Protein AF-A0A3A8IXC8-F1 (afdb_monomer)

Solvent-accessible surface area (backbone atoms only — not comparable to full-atom values): 9256 Å² total; per-residue (Å²): 108,62,58,70,68,77,82,76,87,88,72,93,83,78,76,57,72,68,64,46,55,46,31,39,78,72,65,79,31,97,71,84,90,76,64,64,59,61,32,53,78,69,75,42,57,88,76,59,88,77,82,77,50,62,91,78,42,53,44,50,55,51,70,75,67,85,85,87,88,76,66,86,85,42,60,70,58,51,59,59,53,57,76,74,59,52,70,57,61,50,54,21,36,48,54,25,47,49,54,38,57,76,65,72,50,57,100,84,47,60,51,24,18,48,42,42,73,40,83,42,68,50,98,88,70,49,79,44,84,39,79,49,73,49,71,38,44,42,45,95,77,25,86,46,74,84

Mean predicted aligned error: 3.78 Å

Nearest PDB structures (foldseek):
  1ypn-assembly1_A  TM=9.551E-01  e=2.198E-07  Escherichia coli
  1pda-assembly1_A  TM=9.550E-01  e=5.382E-07  Escherichia coli
  2ypn-assembly1_A  TM=9.532E-01  e=5.382E-07  Escherichia coli
  5h6o-assembly1_A  TM=9.488E-01  e=2.199E-06  Vibrio cholerae
  6evj-assembly1_B  TM=4.519E-01  e=7.925E+00  Influenza A virus (A/little yellow-shouldered bat/Guatemala/060/2010(H17N10))

Foldseek 3Di:
DLLVVPPDDDDDDDDDPVVRLVCCVVVVDVDDDDQCLVCVVVVNNVSDPDDDDCVRPFAQQLRNDDDDDDDPPPVVVVVVVVVVDDPFSVVFSVVSVVVCVVVVHDPPFQKGKTKGFDWDADPVGDIDTDIDMDMWGADPSSPDID

Sequence (146 aa):
LRALGLGLEIRPLRGNLDTRLNKVSSGDLDAIVVARAGLARLGRLDDVTETLEPVQMLPAPAQGALAVECRAGDSRLVAVLAELDDADTRAAVTAERALLADLEAGCSAPVGAIAEVVESIDEDGRVFEELSLRGCVAALDGSDVI

Structure (mmCIF, N/CA/C/O backbone):
data_AF-A0A3A8IXC8-F1
#
_entry.id   AF-A0A3A8IXC8-F1
#
loop_
_atom_site.group_PDB
_atom_site.id
_atom_site.type_symbol
_atom_site.label_atom_id
_atom_site.label_alt_id
_atom_site.label_comp_id
_atom_site.label_asym_id
_atom_site.label_entity_id
_atom_site.label_seq_id
_a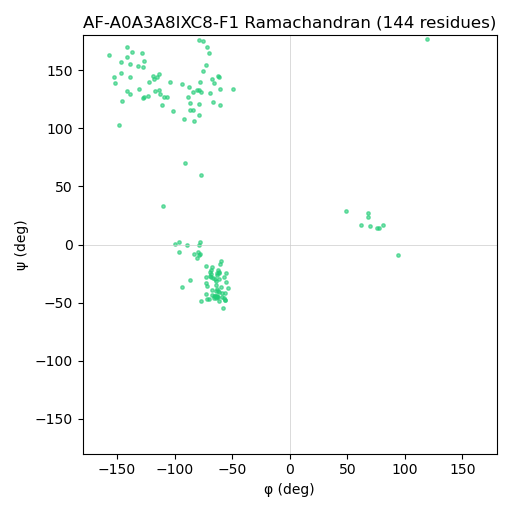tom_site.pdbx_PDB_ins_code
_atom_site.Cartn_x
_atom_site.Cartn_y
_atom_site.Cartn_z
_atom_site.occupancy
_atom_site.B_iso_or_equiv
_atom_site.auth_seq_id
_atom_site.auth_comp_id
_atom_site.auth_asym_id
_atom_site.auth_atom_id
_atom_site.pdbx_PDB_model_num
ATOM 1 N N . LEU A 1 1 ? -0.932 -1.896 13.815 1.00 91.62 1 LEU A N 1
ATOM 2 C CA . LEU A 1 1 ? -1.579 -1.205 14.965 1.00 91.62 1 LEU A CA 1
ATOM 3 C C . LEU A 1 1 ? -1.484 -1.996 16.264 1.00 91.62 1 LEU A C 1
ATOM 5 O O . LEU A 1 1 ? -0.857 -1.493 17.179 1.00 91.62 1 LEU A O 1
ATOM 9 N N . ARG A 1 2 ? -2.064 -3.205 16.376 1.00 94.25 2 ARG A N 1
ATOM 10 C CA . ARG A 1 2 ? -1.979 -4.000 17.623 1.00 94.25 2 ARG A CA 1
ATOM 11 C C . ARG A 1 2 ? -0.532 -4.252 18.070 1.00 94.25 2 ARG A C 1
ATOM 13 O O . ARG A 1 2 ? -0.219 -4.026 19.231 1.00 94.25 2 ARG A O 1
ATOM 20 N N . ALA A 1 3 ? 0.350 -4.565 17.118 1.00 93.75 3 ALA A N 1
ATOM 21 C CA . ALA A 1 3 ? 1.787 -4.743 17.347 1.00 93.75 3 ALA A CA 1
ATOM 22 C C . ALA A 1 3 ? 2.515 -3.499 17.901 1.00 93.75 3 ALA A C 1
ATOM 24 O O . ALA A 1 3 ? 3.600 -3.625 18.450 1.00 93.75 3 ALA A O 1
ATOM 25 N N . LEU A 1 4 ? 1.924 -2.298 17.809 1.00 92.12 4 LEU A N 1
ATOM 26 C CA . LEU A 1 4 ? 2.508 -1.082 18.392 1.00 92.12 4 LEU A CA 1
ATOM 27 C C . LEU A 1 4 ? 2.302 -0.998 19.916 1.00 92.12 4 LEU A C 1
ATOM 29 O O . LEU A 1 4 ? 2.828 -0.090 20.548 1.00 92.12 4 LEU A O 1
ATOM 33 N N . GLY A 1 5 ? 1.505 -1.894 20.515 1.00 92.50 5 GLY A N 1
ATOM 34 C CA . GLY A 1 5 ? 1.333 -1.964 21.971 1.00 92.50 5 GLY A CA 1
ATOM 35 C C . GLY A 1 5 ? 0.568 -0.791 22.597 1.00 92.50 5 GLY A C 1
ATOM 36 O O . GLY A 1 5 ? 0.592 -0.626 23.811 1.00 92.50 5 GLY A O 1
ATOM 37 N N . LEU A 1 6 ? -0.144 0.009 21.797 1.00 93.06 6 LEU A N 1
ATOM 38 C CA . LEU A 1 6 ? -0.813 1.243 22.241 1.00 93.06 6 LEU A CA 1
ATOM 39 C C . LEU A 1 6 ? -2.140 1.026 22.999 1.00 93.06 6 LEU A C 1
ATOM 41 O O . LEU A 1 6 ? -2.813 1.992 23.340 1.00 93.06 6 LEU A O 1
ATOM 45 N N . GLY A 1 7 ? -2.557 -0.224 23.230 1.00 93.44 7 GLY A N 1
ATOM 46 C CA . GLY A 1 7 ? -3.790 -0.530 23.972 1.00 93.44 7 GLY A CA 1
ATOM 47 C C . GLY A 1 7 ? -5.099 -0.135 23.267 1.00 93.44 7 GLY A C 1
ATOM 48 O O . GLY A 1 7 ? -6.106 0.073 23.934 1.00 93.44 7 GLY A O 1
ATOM 49 N N . LEU A 1 8 ? -5.097 -0.024 21.934 1.00 94.56 8 LEU A N 1
ATOM 50 C CA . LEU A 1 8 ? -6.257 0.408 21.140 1.00 94.56 8 LEU A CA 1
ATOM 51 C C . LEU A 1 8 ? -7.307 -0.705 20.963 1.00 94.56 8 LEU A C 1
ATOM 53 O O . LEU A 1 8 ? -6.961 -1.846 20.640 1.00 94.56 8 LEU A O 1
ATOM 57 N N . GLU A 1 9 ? -8.597 -0.358 21.042 1.00 95.56 9 GLU A N 1
ATOM 58 C CA . GLU A 1 9 ? -9.683 -1.244 20.603 1.00 95.56 9 GLU A CA 1
ATOM 59 C C . GLU A 1 9 ? -9.890 -1.127 19.084 1.00 95.56 9 GLU A C 1
ATOM 61 O O . GLU A 1 9 ? -10.445 -0.156 18.574 1.00 95.56 9 GLU A O 1
ATOM 66 N N . ILE A 1 10 ? -9.468 -2.147 18.332 1.00 95.06 10 ILE A N 1
ATOM 67 C CA . ILE A 1 10 ? -9.629 -2.155 16.872 1.00 95.06 10 ILE A CA 1
ATOM 68 C C . ILE A 1 10 ? -11.020 -2.665 16.484 1.00 95.06 10 ILE A C 1
ATOM 70 O O . ILE A 1 10 ? -11.337 -3.841 16.683 1.00 95.06 10 ILE A O 1
ATOM 74 N N . ARG A 1 11 ? -11.820 -1.794 15.861 1.00 95.38 11 ARG A N 1
ATOM 75 C CA . ARG A 1 11 ? -13.154 -2.106 15.326 1.00 95.38 11 ARG A CA 1
ATOM 76 C C . ARG A 1 11 ? -13.121 -2.254 13.799 1.00 95.38 11 ARG A C 1
ATOM 78 O O . ARG A 1 11 ? -12.464 -1.457 13.130 1.00 95.38 11 ARG A O 1
ATOM 85 N N . PRO A 1 12 ? -13.843 -3.227 13.210 1.00 93.19 12 PRO A N 1
ATOM 86 C CA . PRO A 1 12 ? -13.983 -3.302 11.760 1.00 93.19 12 PRO A CA 1
ATOM 87 C C . PRO A 1 12 ? -14.771 -2.097 11.232 1.00 93.19 12 PRO A C 1
ATOM 89 O O . PRO A 1 12 ? -15.792 -1.715 11.802 1.00 93.19 12 PRO A O 1
ATOM 92 N N . LEU A 1 13 ? -14.330 -1.542 10.102 1.00 95.12 13 LEU A N 1
ATOM 93 C CA . LEU A 1 13 ? -14.948 -0.379 9.467 1.00 95.12 13 LEU A CA 1
ATOM 94 C C . LEU A 1 13 ? -15.177 -0.634 7.973 1.00 95.12 13 LEU A C 1
ATOM 96 O O . LEU A 1 13 ? -14.298 -1.123 7.264 1.00 95.12 13 LEU A O 1
ATOM 100 N N . ARG A 1 14 ? -16.373 -0.298 7.483 1.00 94.44 14 ARG A N 1
ATOM 101 C CA . ARG A 1 14 ? -16.774 -0.399 6.070 1.00 94.44 14 ARG A CA 1
ATOM 102 C C . ARG A 1 14 ? -17.552 0.850 5.659 1.00 94.44 14 ARG A C 1
ATOM 104 O O . ARG A 1 14 ? -17.988 1.615 6.511 1.00 94.44 14 ARG A O 1
ATOM 111 N N . GLY A 1 15 ? -17.726 1.033 4.353 1.00 94.88 15 GLY A N 1
ATOM 112 C CA . GLY A 1 15 ? -18.370 2.210 3.761 1.00 94.88 15 GLY A CA 1
ATOM 113 C C . GLY A 1 15 ? -17.425 2.972 2.835 1.00 94.88 15 GLY A C 1
ATOM 114 O O . GLY A 1 15 ? -16.259 2.598 2.692 1.00 94.88 15 GLY A O 1
ATOM 115 N N . ASN A 1 16 ? -17.923 4.020 2.187 1.00 95.44 16 ASN A N 1
ATOM 116 C CA . ASN A 1 16 ? -17.089 4.972 1.445 1.00 95.44 16 ASN A CA 1
ATOM 117 C C . ASN A 1 16 ? -16.347 5.916 2.412 1.00 95.44 16 ASN A C 1
ATOM 119 O O . ASN A 1 16 ? -16.560 5.859 3.620 1.00 95.44 16 ASN A O 1
ATOM 123 N N . LEU A 1 17 ? -15.471 6.780 1.898 1.00 95.06 17 LEU A N 1
ATOM 124 C CA . LEU A 1 17 ? -14.674 7.661 2.752 1.00 95.06 17 LEU A CA 1
ATOM 125 C C . LEU A 1 17 ? -15.541 8.576 3.637 1.00 95.06 17 LEU A C 1
ATOM 127 O O . LEU A 1 17 ? -15.284 8.668 4.833 1.00 95.06 17 LEU A O 1
ATOM 131 N N . ASP A 1 18 ? -16.586 9.192 3.084 1.00 94.81 18 ASP A N 1
ATOM 132 C CA . ASP A 1 18 ? -17.423 10.142 3.829 1.00 94.81 18 ASP A CA 1
ATOM 133 C C . ASP A 1 18 ? -18.149 9.476 4.998 1.00 94.81 18 ASP A C 1
ATOM 135 O O . ASP A 1 18 ? -18.130 9.976 6.120 1.00 94.81 18 ASP A O 1
ATOM 139 N N . THR A 1 19 ? -18.733 8.296 4.771 1.00 96.00 19 THR A N 1
ATOM 140 C CA . THR A 1 19 ? -19.391 7.533 5.844 1.00 96.00 19 THR A CA 1
ATOM 141 C C . THR A 1 19 ? -18.409 7.087 6.922 1.00 96.00 19 THR A C 1
ATOM 143 O O . THR A 1 19 ? -18.794 7.022 8.086 1.00 96.00 19 THR A O 1
ATOM 146 N N . ARG A 1 20 ? -17.146 6.817 6.564 1.00 97.06 20 ARG A N 1
ATOM 147 C CA . ARG A 1 20 ? -16.089 6.480 7.526 1.00 97.06 20 ARG A CA 1
ATOM 148 C C . ARG A 1 20 ? -15.662 7.689 8.350 1.00 97.06 20 ARG A C 1
ATOM 150 O O . ARG A 1 20 ? -15.585 7.571 9.565 1.00 97.06 20 ARG A O 1
ATOM 157 N N . LEU A 1 21 ? -15.428 8.840 7.721 1.00 95.81 21 LEU A N 1
ATOM 158 C CA . LEU A 1 21 ? -15.065 10.075 8.427 1.00 95.81 21 LEU A CA 1
ATOM 159 C C . LEU A 1 21 ? -16.196 10.549 9.344 1.00 95.81 21 LEU A C 1
ATOM 161 O O . LEU A 1 21 ? -15.940 10.985 10.464 1.00 95.81 21 LEU A O 1
ATOM 165 N N . ASN A 1 22 ? -17.449 10.342 8.932 1.00 96.25 22 ASN A N 1
ATOM 166 C CA . ASN A 1 22 ? -18.604 10.627 9.776 1.00 96.25 22 ASN A CA 1
ATOM 167 C C . ASN A 1 22 ? -18.644 9.796 11.064 1.00 96.25 22 ASN A C 1
ATOM 169 O O . ASN A 1 22 ? -19.231 10.253 12.035 1.00 96.25 22 ASN A O 1
ATOM 173 N N . LYS A 1 23 ? -18.016 8.611 11.112 1.00 97.62 23 LYS A N 1
ATOM 174 C CA . LYS A 1 23 ? -17.905 7.838 12.363 1.00 97.62 23 LYS A CA 1
ATOM 175 C C . LYS A 1 23 ? -17.029 8.527 13.402 1.00 97.62 23 LYS A C 1
ATOM 177 O O . LYS A 1 23 ? -17.274 8.350 14.588 1.00 97.62 23 LYS A O 1
ATOM 182 N N . VAL A 1 24 ? -16.050 9.318 12.965 1.00 96.62 24 VAL A N 1
ATOM 183 C CA . VAL A 1 24 ? -15.235 10.133 13.872 1.00 96.62 24 VAL A CA 1
ATOM 184 C C . VAL A 1 24 ? -16.022 11.360 14.314 1.00 96.62 24 VAL A C 1
ATOM 186 O O . VAL A 1 24 ? -16.149 11.621 15.505 1.00 96.62 24 VAL A O 1
ATOM 189 N N . SER A 1 25 ? -16.630 12.086 13.371 1.00 95.00 25 SER A N 1
ATOM 190 C CA . SER A 1 25 ? -17.366 13.312 13.705 1.00 95.00 25 SER A CA 1
ATOM 191 C C . SER A 1 25 ? -18.652 13.070 14.508 1.00 95.00 25 SER A C 1
ATOM 193 O O . SER A 1 25 ? -19.062 13.956 15.256 1.00 95.00 25 SER A O 1
ATOM 195 N N . SER A 1 26 ? -19.277 11.889 14.404 1.00 96.50 26 SER A N 1
ATOM 196 C CA . SER A 1 26 ? -20.432 11.504 15.229 1.00 96.50 26 SER A CA 1
ATOM 197 C C . SER A 1 26 ? -20.059 11.003 16.626 1.00 96.50 26 SER A C 1
ATOM 199 O O . SER A 1 26 ? -20.951 10.851 17.459 1.00 96.50 26 SER A O 1
ATOM 201 N N . GLY A 1 27 ? -18.774 10.734 16.885 1.00 96.44 27 GLY A N 1
ATOM 202 C CA . GLY A 1 27 ? -18.303 10.118 18.127 1.00 96.44 27 GLY A CA 1
ATOM 203 C C . GLY A 1 27 ? -18.519 8.601 18.208 1.00 96.44 27 GLY A C 1
ATOM 204 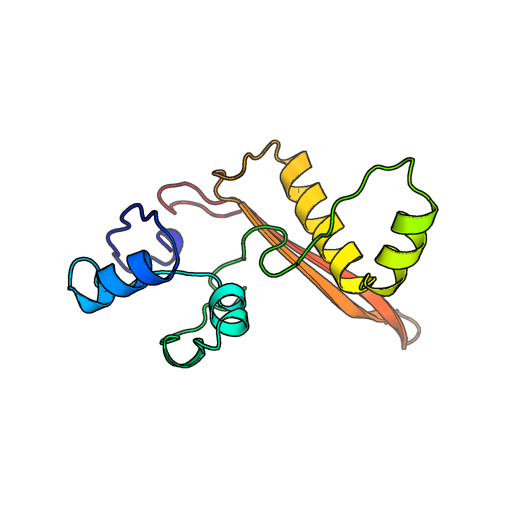O O . GLY A 1 27 ? -18.410 8.034 19.290 1.00 96.44 27 GLY A O 1
ATOM 205 N N . ASP A 1 28 ? -18.823 7.930 17.090 1.00 97.19 28 ASP A N 1
ATOM 206 C CA . ASP A 1 28 ? -18.943 6.463 17.044 1.00 97.19 28 ASP A CA 1
ATOM 207 C C . ASP A 1 28 ? -17.569 5.770 17.144 1.00 97.19 28 ASP A C 1
ATOM 209 O O . ASP A 1 28 ? -17.486 4.613 17.560 1.00 97.19 28 ASP A O 1
ATOM 213 N N . LEU A 1 29 ? -16.507 6.445 16.694 1.00 98.00 29 LEU A N 1
ATOM 214 C CA . LEU A 1 29 ? -15.110 6.015 16.752 1.00 98.00 29 LEU A CA 1
ATOM 215 C C . LEU A 1 29 ? -14.224 7.203 17.133 1.00 98.00 29 LEU A C 1
ATOM 217 O O . LEU A 1 29 ? -14.447 8.309 16.649 1.00 98.00 29 LEU A O 1
ATOM 221 N N . ASP A 1 30 ? -13.169 6.963 17.910 1.00 97.38 30 ASP A N 1
ATOM 222 C CA . ASP A 1 30 ? -12.208 8.014 18.276 1.00 97.38 30 ASP A CA 1
ATOM 223 C C . ASP A 1 30 ? -11.303 8.419 17.101 1.00 97.38 30 ASP A C 1
ATOM 225 O O . ASP A 1 30 ? -10.895 9.571 16.979 1.00 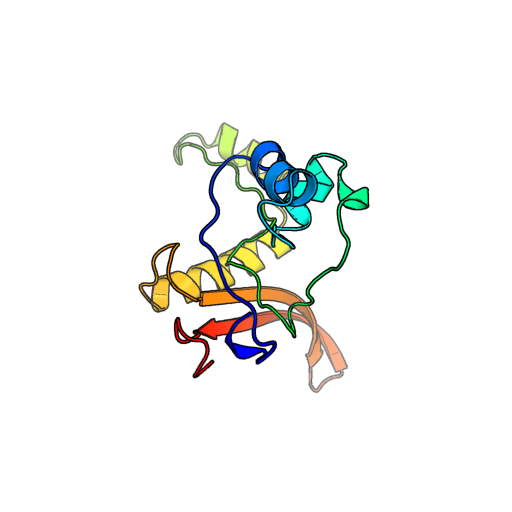97.38 30 ASP A O 1
ATOM 229 N N . ALA A 1 31 ? -10.982 7.463 16.224 1.00 97.00 31 ALA A N 1
ATOM 230 C CA . ALA A 1 31 ? -10.157 7.672 15.041 1.00 97.00 31 ALA A CA 1
ATOM 231 C C . ALA A 1 31 ? -10.429 6.601 13.976 1.00 97.00 31 ALA A C 1
ATOM 233 O O . ALA A 1 31 ? -10.963 5.523 14.257 1.00 97.00 31 ALA A O 1
ATOM 234 N N . ILE A 1 32 ? -10.001 6.877 12.744 1.00 97.31 32 ILE A N 1
ATOM 235 C CA . ILE A 1 32 ? -9.969 5.899 11.653 1.00 97.31 32 ILE A CA 1
ATOM 236 C C . ILE A 1 32 ? -8.608 5.930 10.962 1.00 97.31 32 ILE A C 1
ATOM 238 O O . ILE A 1 32 ? -7.946 6.962 10.928 1.00 97.31 32 ILE A O 1
ATOM 242 N N . VAL A 1 33 ? -8.220 4.809 10.353 1.00 96.38 33 VAL A N 1
ATOM 243 C CA . VAL A 1 33 ? -7.044 4.738 9.477 1.00 96.38 33 VAL A CA 1
ATOM 244 C C . VAL A 1 33 ? -7.510 4.567 8.040 1.00 96.38 33 VAL A C 1
ATOM 246 O O . VAL A 1 33 ? -8.300 3.672 7.725 1.00 96.38 33 VAL A O 1
ATOM 249 N N . VAL A 1 34 ? -7.031 5.444 7.164 1.00 96.81 34 VAL A N 1
ATOM 250 C CA . VAL A 1 34 ? -7.337 5.443 5.732 1.00 96.81 34 VAL A CA 1
ATOM 251 C C . VAL A 1 34 ? -6.077 5.743 4.932 1.00 96.81 34 VAL A C 1
ATOM 253 O O . VAL A 1 34 ? -5.147 6.377 5.424 1.00 96.81 34 VAL A O 1
ATOM 256 N N . ALA A 1 35 ? -6.045 5.304 3.676 1.00 96.62 35 ALA A N 1
ATOM 257 C CA . ALA A 1 35 ? -4.933 5.614 2.791 1.00 96.62 35 ALA A CA 1
ATOM 258 C C . ALA A 1 35 ? -4.893 7.122 2.489 1.00 96.62 35 ALA A C 1
ATOM 260 O O . ALA A 1 35 ? -5.837 7.674 1.913 1.00 96.62 35 ALA A O 1
ATOM 261 N N . ARG A 1 36 ? -3.762 7.770 2.794 1.00 97.25 36 ARG A N 1
ATOM 262 C CA . ARG A 1 36 ? -3.517 9.193 2.501 1.00 97.25 36 ARG A CA 1
ATOM 263 C C . ARG A 1 36 ? -3.750 9.534 1.027 1.00 97.25 36 ARG A C 1
ATOM 265 O O . ARG A 1 36 ? -4.314 10.576 0.710 1.00 97.25 36 ARG A O 1
ATOM 272 N N . ALA A 1 37 ? -3.390 8.624 0.121 1.00 96.62 37 ALA A N 1
ATOM 273 C CA . ALA A 1 37 ? -3.579 8.801 -1.316 1.00 96.62 37 ALA A CA 1
ATOM 274 C C . ALA A 1 37 ? -5.064 8.911 -1.730 1.00 96.62 37 ALA A C 1
ATOM 276 O O . ALA A 1 37 ? -5.370 9.513 -2.757 1.00 96.62 37 ALA A O 1
ATOM 277 N N . GLY A 1 38 ? -5.996 8.339 -0.957 1.00 95.56 38 GLY A N 1
ATOM 278 C CA . GLY A 1 38 ? -7.435 8.510 -1.181 1.00 95.56 38 GLY A CA 1
ATOM 279 C C . GLY A 1 38 ? -7.913 9.913 -0.801 1.00 95.56 38 GLY A C 1
ATOM 280 O O . GLY A 1 38 ? -8.642 10.539 -1.564 1.00 95.56 38 GLY A O 1
ATOM 281 N N . LEU A 1 39 ? -7.436 10.432 0.334 1.00 97.12 39 LEU A N 1
ATOM 282 C CA . LEU A 1 39 ? -7.720 11.798 0.787 1.00 97.12 39 LEU A CA 1
ATOM 283 C C . LEU A 1 39 ? -7.128 12.847 -0.162 1.00 97.12 39 LEU A C 1
ATOM 285 O O . LEU A 1 39 ? -7.822 13.785 -0.545 1.00 97.12 39 LEU A O 1
ATOM 289 N N . ALA A 1 40 ? -5.881 12.650 -0.600 1.00 97.50 40 ALA A N 1
ATOM 290 C CA . ALA A 1 40 ? -5.199 13.547 -1.533 1.00 97.50 40 ALA A CA 1
ATOM 291 C C . ALA A 1 40 ? -5.989 13.738 -2.837 1.00 97.50 40 ALA A C 1
ATOM 293 O O . ALA A 1 40 ? -6.229 14.866 -3.259 1.00 97.50 40 ALA A O 1
ATOM 294 N N . ARG A 1 41 ? -6.464 12.640 -3.438 1.00 96.88 41 ARG A N 1
ATOM 295 C CA . ARG A 1 41 ? -7.262 12.667 -4.677 1.00 96.88 41 ARG A CA 1
ATOM 296 C C . ARG A 1 41 ? -8.597 13.393 -4.536 1.00 96.88 41 ARG A C 1
ATOM 298 O O . ARG A 1 41 ? -9.133 13.862 -5.533 1.00 96.88 41 ARG A O 1
ATOM 305 N N . LEU A 1 42 ? -9.133 13.464 -3.321 1.00 96.00 42 LEU A N 1
ATOM 306 C CA . LEU A 1 42 ? -10.398 14.129 -3.018 1.00 96.00 42 LEU A CA 1
ATOM 307 C C . LEU A 1 42 ? -10.206 15.563 -2.506 1.00 96.00 42 LEU A C 1
ATOM 309 O O . LEU A 1 42 ? -11.191 16.213 -2.172 1.00 96.00 42 LEU A O 1
ATOM 313 N N . GLY A 1 43 ? -8.965 16.058 -2.426 1.00 96.94 43 GLY A N 1
ATOM 314 C CA . GLY A 1 43 ? -8.675 17.385 -1.876 1.00 96.94 43 GLY A CA 1
ATOM 315 C C . GLY A 1 43 ? -8.947 17.488 -0.373 1.00 96.94 43 GLY A C 1
ATOM 316 O O . GLY A 1 43 ? -9.254 18.562 0.123 1.00 96.94 43 GLY A O 1
ATOM 317 N N . ARG A 1 44 ? -8.859 16.367 0.350 1.00 96.38 44 ARG A N 1
ATOM 318 C CA . ARG A 1 44 ? -9.227 16.235 1.768 1.00 96.38 44 ARG A CA 1
ATOM 319 C C . ARG A 1 44 ? -8.016 16.031 2.682 1.00 96.38 44 ARG A C 1
ATOM 321 O O . ARG A 1 44 ? -8.075 15.288 3.655 1.00 96.38 44 ARG A O 1
ATOM 328 N N . LEU A 1 45 ? -6.876 16.632 2.342 1.00 97.12 45 LEU A N 1
ATOM 329 C CA . LEU A 1 45 ? -5.667 16.505 3.166 1.00 97.12 45 LEU A CA 1
ATOM 330 C C . LEU A 1 45 ? -5.797 17.209 4.523 1.00 97.12 45 LEU A C 1
ATOM 332 O O . LEU A 1 45 ? -5.126 16.796 5.459 1.00 97.12 45 LEU A O 1
ATOM 336 N N . ASP A 1 46 ? -6.698 18.184 4.648 1.00 96.38 46 ASP A N 1
ATOM 337 C CA . ASP A 1 46 ? -6.969 18.882 5.912 1.00 96.38 46 ASP A CA 1
ATOM 338 C C . ASP A 1 46 ? -7.625 17.979 6.972 1.00 96.38 46 ASP A C 1
ATOM 340 O O . ASP A 1 46 ? -7.561 18.277 8.161 1.00 96.38 46 ASP A O 1
ATOM 344 N N . ASP A 1 47 ? -8.222 16.851 6.567 1.00 95.69 47 ASP A N 1
ATOM 345 C CA . ASP A 1 47 ? -8.748 15.844 7.498 1.00 95.69 47 ASP A CA 1
ATOM 346 C C . ASP A 1 47 ? -7.642 14.938 8.082 1.00 95.69 47 ASP A C 1
ATOM 348 O O . ASP A 1 47 ? -7.910 14.127 8.970 1.00 95.69 47 ASP A O 1
ATOM 352 N N . VAL A 1 48 ? -6.403 15.015 7.572 1.00 97.19 48 VAL A N 1
ATOM 353 C CA . VAL A 1 48 ? -5.285 14.184 8.042 1.00 97.19 48 VAL A CA 1
ATOM 354 C C . VAL A 1 48 ? -4.737 14.755 9.346 1.00 97.19 48 VAL A C 1
ATOM 356 O O . VAL A 1 48 ? -4.088 15.797 9.356 1.00 97.19 48 VAL A O 1
ATOM 359 N N . THR A 1 49 ? -4.933 14.030 10.445 1.00 96.88 49 THR A N 1
ATOM 360 C CA . THR A 1 49 ? -4.371 14.395 11.755 1.00 96.88 49 THR A CA 1
ATOM 361 C C . THR A 1 49 ? -2.954 13.864 11.962 1.00 96.88 49 THR A C 1
ATOM 363 O O . THR A 1 49 ? -2.162 14.479 12.667 1.00 96.88 49 THR A O 1
ATOM 366 N N . GLU A 1 50 ? -2.627 12.723 11.353 1.00 95.62 50 GLU A N 1
ATOM 367 C CA . GLU A 1 50 ? -1.327 12.059 11.448 1.00 95.62 50 GLU A CA 1
ATOM 368 C C . GLU A 1 50 ? -1.076 11.230 10.180 1.00 95.62 50 GLU A C 1
ATOM 370 O O . GLU A 1 50 ? -2.003 10.644 9.614 1.00 95.62 50 GLU A O 1
ATOM 375 N N . THR A 1 51 ? 0.178 11.178 9.725 1.00 96.31 51 THR A N 1
ATOM 376 C CA . THR A 1 51 ? 0.617 10.248 8.676 1.00 96.31 51 THR A CA 1
ATOM 377 C C . THR A 1 51 ? 1.452 9.150 9.320 1.00 96.31 51 THR A C 1
ATOM 379 O O . THR A 1 51 ? 2.395 9.445 10.044 1.00 96.31 51 THR A O 1
ATOM 382 N N . LEU A 1 52 ? 1.091 7.892 9.057 1.00 95.75 52 LEU A N 1
ATOM 383 C CA . LEU A 1 52 ? 1.850 6.731 9.514 1.00 95.75 52 LEU A CA 1
ATOM 384 C C . LEU A 1 52 ? 2.936 6.420 8.490 1.00 95.75 52 LEU A C 1
ATOM 386 O O . LEU A 1 52 ? 2.626 6.066 7.350 1.00 95.75 52 LEU A O 1
ATOM 390 N N . GLU A 1 53 ? 4.190 6.551 8.902 1.00 94.75 53 GLU A N 1
ATOM 391 C CA . GLU A 1 53 ? 5.332 6.268 8.037 1.00 94.75 53 GLU A CA 1
ATOM 392 C C . GLU A 1 53 ? 5.495 4.753 7.811 1.00 94.75 53 GLU A C 1
ATOM 394 O O . GLU A 1 53 ? 5.122 3.960 8.686 1.00 94.75 53 GLU A O 1
ATOM 399 N N . PRO A 1 54 ? 6.116 4.310 6.698 1.00 93.56 54 PRO A N 1
ATOM 400 C CA . PRO A 1 54 ? 6.329 2.886 6.411 1.00 93.56 54 PRO A CA 1
ATOM 401 C C . PRO A 1 54 ? 7.064 2.112 7.515 1.00 93.56 54 PRO A C 1
ATOM 403 O O . PRO A 1 54 ? 6.883 0.906 7.648 1.00 93.56 54 PRO A O 1
ATOM 406 N N . VAL A 1 55 ? 7.865 2.799 8.337 1.00 91.88 55 VAL A N 1
ATOM 407 C CA . VAL A 1 55 ? 8.532 2.209 9.512 1.00 91.88 55 VAL A CA 1
ATOM 408 C C . VAL A 1 55 ? 7.552 1.840 10.637 1.00 91.88 55 VAL A C 1
ATOM 410 O O . VAL A 1 55 ? 7.820 0.930 11.414 1.00 91.88 55 VAL A O 1
ATOM 413 N N . GLN A 1 56 ? 6.409 2.525 10.731 1.00 92.88 56 GLN A N 1
ATOM 414 C CA . GLN A 1 56 ? 5.347 2.245 11.704 1.00 92.88 56 GLN A CA 1
ATOM 415 C C . GLN A 1 56 ? 4.272 1.319 11.121 1.00 92.88 56 GLN A C 1
ATOM 417 O O . GLN A 1 56 ? 3.687 0.504 11.839 1.00 92.88 56 GLN A O 1
ATOM 422 N N . MET A 1 57 ? 3.966 1.487 9.834 1.00 94.75 57 MET A N 1
ATOM 423 C CA . MET A 1 57 ? 2.937 0.737 9.128 1.00 94.75 57 MET A CA 1
ATOM 424 C C . MET A 1 57 ? 3.330 0.572 7.665 1.00 94.75 57 MET A C 1
ATOM 426 O O . MET A 1 57 ? 3.141 1.487 6.862 1.00 94.75 57 MET A O 1
ATOM 430 N N . LEU A 1 58 ? 3.805 -0.620 7.301 1.00 96.06 58 LEU A N 1
ATOM 431 C CA . LEU A 1 58 ? 3.939 -0.955 5.890 1.00 96.06 58 LEU A CA 1
ATOM 432 C C . LEU A 1 58 ? 2.559 -0.897 5.210 1.00 96.06 58 LEU A C 1
ATOM 434 O O . LEU A 1 58 ? 1.575 -1.396 5.771 1.00 96.06 58 LEU A O 1
ATOM 438 N N . PRO A 1 59 ? 2.457 -0.256 4.034 1.00 96.50 59 PRO A N 1
ATOM 439 C CA . PRO A 1 59 ? 1.193 -0.119 3.335 1.00 96.50 59 PRO A CA 1
ATOM 440 C C . PRO A 1 59 ? 0.724 -1.464 2.775 1.00 96.50 59 PRO A C 1
ATOM 442 O O . PRO A 1 59 ? 1.488 -2.423 2.661 1.00 96.50 59 PRO A O 1
ATOM 445 N N . ALA A 1 60 ? -0.551 -1.527 2.389 1.00 95.44 60 ALA A N 1
ATOM 446 C CA . ALA A 1 60 ? -1.017 -2.635 1.566 1.00 95.44 60 ALA A CA 1
ATOM 447 C C . ALA A 1 60 ? -0.261 -2.637 0.219 1.00 95.44 60 ALA A C 1
ATOM 449 O O . ALA A 1 60 ? -0.029 -1.552 -0.325 1.00 95.44 60 ALA A O 1
ATOM 450 N N . PRO A 1 61 ? 0.057 -3.814 -0.353 1.00 95.56 61 PRO A N 1
ATOM 451 C CA . PRO A 1 61 ? 0.649 -3.901 -1.685 1.00 95.56 61 PRO A CA 1
ATOM 452 C C . PRO A 1 61 ? -0.128 -3.066 -2.714 1.00 95.56 61 PRO A C 1
ATOM 454 O O . PRO A 1 61 ? -1.360 -3.121 -2.780 1.00 95.56 61 PRO A O 1
ATOM 457 N N . ALA A 1 62 ? 0.599 -2.301 -3.521 1.00 96.12 62 ALA A N 1
ATOM 458 C CA . ALA A 1 62 ? 0.134 -1.358 -4.531 1.00 96.12 62 ALA A CA 1
ATOM 459 C C . ALA A 1 62 ? -0.701 -0.175 -4.001 1.00 96.12 62 ALA A C 1
ATOM 461 O O . ALA A 1 62 ? -1.410 0.486 -4.772 1.00 96.12 62 ALA A O 1
ATOM 462 N N . GLN A 1 63 ? -0.666 0.120 -2.695 1.00 97.19 63 GLN A N 1
ATOM 463 C CA . GLN A 1 63 ? -1.455 1.213 -2.130 1.00 97.19 63 GLN A CA 1
ATOM 464 C C . GLN A 1 63 ? -1.062 2.556 -2.748 1.00 97.19 63 GLN A C 1
ATOM 466 O O . GLN A 1 63 ? 0.040 3.060 -2.572 1.00 97.19 63 GLN A O 1
ATOM 471 N N . GLY A 1 64 ? -2.036 3.204 -3.383 1.00 96.31 64 GLY A N 1
ATOM 472 C CA . GLY A 1 64 ? -1.846 4.522 -3.977 1.00 96.31 64 GLY A CA 1
ATOM 473 C C . GLY A 1 64 ? -1.466 4.487 -5.453 1.00 96.31 64 GLY A C 1
ATOM 474 O O . GLY A 1 64 ? -1.572 5.538 -6.077 1.00 96.31 64 GLY A O 1
ATOM 475 N N . ALA A 1 65 ? -1.156 3.330 -6.036 1.00 97.38 65 ALA A N 1
ATOM 476 C CA . ALA A 1 65 ? -1.047 3.184 -7.483 1.00 97.38 65 ALA A CA 1
ATOM 477 C C . ALA A 1 65 ? -2.439 3.159 -8.144 1.00 97.38 65 ALA A C 1
ATOM 479 O O . ALA A 1 65 ? -3.426 2.715 -7.549 1.00 97.38 65 ALA A O 1
ATOM 480 N N . LEU A 1 66 ? -2.528 3.647 -9.383 1.00 97.00 66 LEU A N 1
ATOM 481 C CA . LEU A 1 66 ? -3.696 3.467 -10.246 1.00 97.00 66 LEU A CA 1
ATOM 482 C C . LEU A 1 66 ? -3.292 2.585 -11.420 1.00 97.00 66 LEU A C 1
ATOM 484 O O . LEU A 1 66 ? -2.269 2.826 -12.049 1.00 97.00 66 LEU A O 1
ATOM 488 N N . ALA A 1 67 ? -4.119 1.590 -11.719 1.00 95.50 67 ALA A N 1
ATOM 489 C CA . ALA A 1 67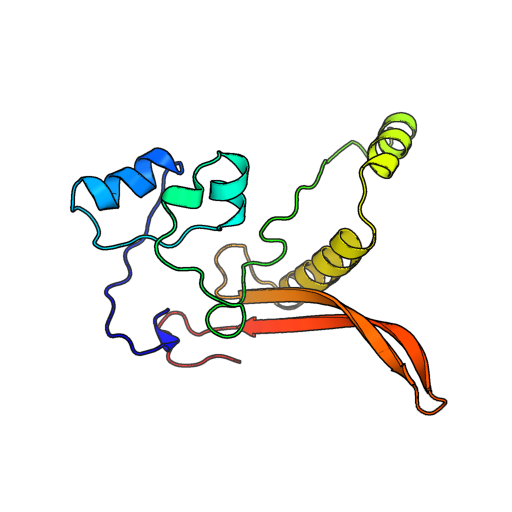 ? -3.952 0.732 -12.880 1.00 95.50 67 ALA A CA 1
ATOM 490 C C . ALA A 1 67 ? -5.156 0.895 -13.808 1.00 95.50 67 ALA A C 1
ATOM 492 O O . ALA A 1 67 ? -6.294 1.023 -13.347 1.00 95.50 67 ALA A O 1
ATOM 493 N N . VAL A 1 68 ? -4.903 0.865 -15.114 1.00 95.88 68 VAL A N 1
ATOM 494 C CA . VAL A 1 68 ? -5.948 0.827 -16.137 1.00 95.88 68 VAL A CA 1
ATOM 495 C C . VAL A 1 68 ? -5.911 -0.541 -16.797 1.00 95.88 68 VAL A C 1
ATOM 497 O O . VAL A 1 68 ? -4.902 -0.934 -17.376 1.00 95.88 68 VAL A O 1
ATOM 500 N N . GLU A 1 69 ? -7.016 -1.274 -16.710 1.00 96.06 69 GLU A N 1
ATOM 501 C CA . GLU A 1 69 ? -7.152 -2.578 -17.352 1.00 96.06 69 GLU A CA 1
ATOM 502 C C . GLU A 1 69 ? -7.798 -2.429 -18.733 1.00 96.06 69 GLU A C 1
ATOM 504 O O . GLU A 1 69 ? -8.764 -1.686 -18.924 1.00 96.06 69 GLU A O 1
ATOM 509 N N . CYS A 1 70 ? -7.276 -3.167 -19.709 1.00 96.25 70 CYS A N 1
ATOM 510 C CA . CYS A 1 70 ? -7.877 -3.286 -21.027 1.00 96.25 70 CYS A CA 1
ATOM 511 C C . CYS A 1 70 ? -7.745 -4.716 -21.563 1.00 96.25 70 CYS A C 1
ATOM 513 O O . CYS A 1 70 ? -7.044 -5.557 -21.001 1.00 96.25 70 CYS A O 1
ATOM 515 N N . ARG A 1 71 ? -8.433 -5.015 -22.670 1.00 97.62 71 ARG A N 1
ATOM 516 C CA . ARG A 1 71 ? -8.304 -6.320 -23.331 1.00 97.62 71 ARG A CA 1
ATOM 517 C C . ARG A 1 71 ? -6.918 -6.447 -23.962 1.00 97.62 71 ARG A C 1
ATOM 519 O O . ARG A 1 71 ? -6.554 -5.616 -24.786 1.00 97.62 71 ARG A O 1
ATOM 526 N N . ALA A 1 72 ? -6.229 -7.557 -23.700 1.00 93.56 72 ALA A N 1
ATOM 527 C CA . ALA A 1 72 ? -4.891 -7.824 -24.240 1.00 93.56 72 ALA A CA 1
ATOM 528 C C . ALA A 1 72 ? -4.803 -7.787 -25.783 1.00 93.56 72 ALA A C 1
ATOM 530 O O . ALA A 1 72 ? -3.758 -7.4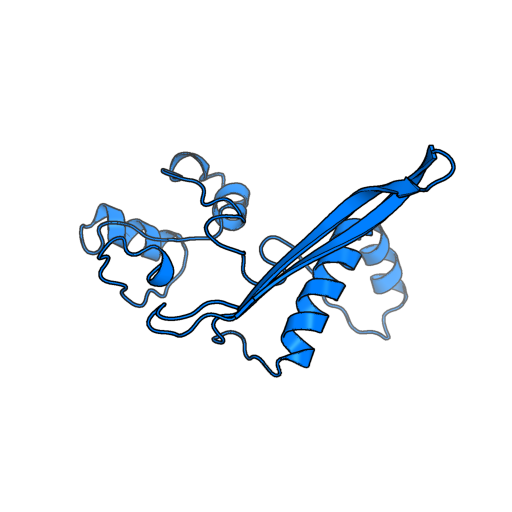61 -26.334 1.00 93.56 72 ALA A O 1
ATOM 531 N N . GLY A 1 73 ? -5.896 -8.100 -26.493 1.00 96.81 73 GLY A N 1
ATOM 532 C CA . GLY A 1 73 ? -5.944 -8.056 -27.961 1.00 96.81 73 GLY A CA 1
ATOM 533 C C . GLY A 1 73 ? -6.142 -6.661 -28.571 1.00 96.81 73 GLY A C 1
ATOM 534 O O . GLY A 1 73 ? -6.105 -6.529 -29.791 1.00 96.81 73 GLY A O 1
ATOM 535 N N . ASP A 1 74 ? -6.377 -5.624 -27.763 1.00 97.81 74 ASP A N 1
ATOM 536 C CA . ASP A 1 74 ? -6.597 -4.254 -28.238 1.00 97.81 74 ASP A CA 1
ATOM 537 C C . ASP A 1 74 ? -5.265 -3.488 -28.303 1.00 97.81 74 ASP A C 1
ATOM 539 O O . ASP A 1 74 ? -4.995 -2.597 -27.501 1.00 97.81 74 ASP A O 1
ATOM 543 N N . SER A 1 75 ? -4.399 -3.864 -29.251 1.00 96.81 75 SER A N 1
ATOM 544 C CA . SER A 1 75 ? -3.035 -3.316 -29.378 1.00 96.81 75 SER A CA 1
ATOM 545 C C . SER A 1 75 ? -2.996 -1.792 -29.497 1.00 96.81 75 SER A C 1
ATOM 547 O O . SER A 1 75 ? -2.076 -1.150 -28.991 1.00 96.81 75 SER A O 1
ATOM 549 N N . ARG A 1 76 ? -4.018 -1.199 -30.123 1.00 97.38 76 ARG A N 1
ATOM 550 C CA . ARG A 1 76 ? -4.160 0.254 -30.225 1.00 97.38 76 ARG A CA 1
ATOM 551 C C . ARG A 1 76 ? -4.387 0.883 -28.853 1.00 97.38 76 ARG A C 1
ATOM 553 O O . ARG A 1 76 ? -3.755 1.886 -28.547 1.00 97.38 76 ARG A O 1
ATOM 560 N N . LEU A 1 77 ? -5.284 0.319 -28.043 1.00 97.25 77 LEU A N 1
ATOM 561 C CA . LEU A 1 77 ? -5.526 0.815 -26.691 1.00 97.25 77 LEU A CA 1
ATOM 562 C C . LEU A 1 77 ? -4.312 0.587 -25.784 1.00 97.25 77 LEU A C 1
ATOM 564 O O . LEU A 1 77 ? -3.957 1.489 -25.037 1.00 97.25 77 LEU A O 1
ATOM 568 N N . VAL A 1 78 ? -3.634 -0.560 -25.901 1.00 96.56 78 VAL A N 1
ATOM 569 C CA . VAL A 1 78 ? -2.387 -0.837 -25.167 1.00 96.56 78 VAL A CA 1
ATOM 570 C C . VAL A 1 78 ? -1.327 0.229 -25.455 1.00 96.56 78 VAL A C 1
ATOM 572 O O . VAL A 1 78 ? -0.731 0.749 -24.519 1.00 96.56 78 VAL A O 1
ATOM 575 N N . ALA A 1 79 ? -1.130 0.602 -26.724 1.00 96.00 79 ALA A N 1
ATOM 576 C CA . ALA A 1 79 ? -0.164 1.635 -27.096 1.00 96.00 79 ALA A CA 1
ATOM 577 C C . ALA A 1 79 ? -0.502 3.008 -26.488 1.00 96.00 79 ALA A C 1
ATOM 579 O O . ALA A 1 79 ? 0.393 3.688 -26.004 1.00 96.00 79 ALA A O 1
ATOM 580 N N . VAL A 1 80 ? -1.785 3.389 -26.459 1.00 96.75 80 VAL A N 1
ATOM 581 C CA . VAL A 1 80 ? -2.228 4.648 -25.831 1.00 96.75 80 VAL A CA 1
ATOM 582 C C . VAL A 1 80 ? -2.034 4.612 -24.315 1.00 96.75 80 VAL A C 1
ATOM 584 O O . VAL A 1 80 ? -1.576 5.585 -23.728 1.00 96.75 80 VAL A O 1
ATOM 587 N N . LEU A 1 81 ? -2.373 3.499 -23.660 1.00 96.12 81 LEU A N 1
ATOM 588 C CA . LEU A 1 81 ? -2.220 3.374 -22.209 1.00 96.12 81 LEU A CA 1
ATOM 589 C C . LEU A 1 81 ? -0.751 3.334 -21.775 1.00 96.12 81 LEU A C 1
ATOM 591 O O . LEU A 1 81 ? -0.448 3.789 -20.678 1.00 96.12 81 LEU A O 1
ATOM 595 N N . ALA A 1 82 ? 0.153 2.849 -22.630 1.00 94.44 82 ALA A N 1
ATOM 596 C CA . ALA A 1 82 ? 1.589 2.855 -22.362 1.00 94.44 82 ALA A CA 1
ATOM 597 C C . ALA A 1 82 ? 2.171 4.274 -22.218 1.00 94.44 82 ALA A C 1
ATOM 599 O O . ALA A 1 82 ? 3.197 4.434 -21.571 1.00 94.44 82 ALA A O 1
ATOM 600 N N . GLU A 1 83 ? 1.516 5.307 -22.763 1.00 96.31 83 GLU A N 1
ATOM 601 C CA . GLU A 1 83 ? 1.925 6.708 -22.568 1.00 96.31 83 GLU A CA 1
ATOM 602 C C . GLU A 1 83 ? 1.616 7.235 -21.155 1.00 96.31 83 GLU A C 1
ATOM 604 O O . GLU A 1 83 ? 2.173 8.250 -20.743 1.00 96.31 83 GLU A O 1
ATOM 609 N N . LEU A 1 84 ? 0.719 6.571 -20.416 1.00 96.12 84 LEU A N 1
ATOM 610 C CA . LEU A 1 84 ? 0.353 6.918 -19.036 1.00 96.12 84 LEU A CA 1
ATOM 611 C C . LEU A 1 84 ? 1.127 6.100 -17.995 1.00 96.12 84 LEU A C 1
ATOM 613 O O . LEU A 1 84 ? 0.943 6.305 -16.796 1.00 96.12 84 LEU A O 1
ATOM 617 N N . ASP A 1 85 ? 1.911 5.126 -18.449 1.00 96.44 85 ASP A N 1
ATOM 618 C CA . ASP A 1 85 ? 2.624 4.198 -17.590 1.00 96.44 85 ASP A CA 1
ATOM 619 C C . ASP A 1 85 ? 3.867 4.858 -16.988 1.00 96.44 85 ASP A C 1
ATOM 621 O O . ASP A 1 85 ? 4.674 5.473 -17.683 1.00 96.44 85 ASP A O 1
ATOM 625 N N . ASP A 1 86 ? 4.004 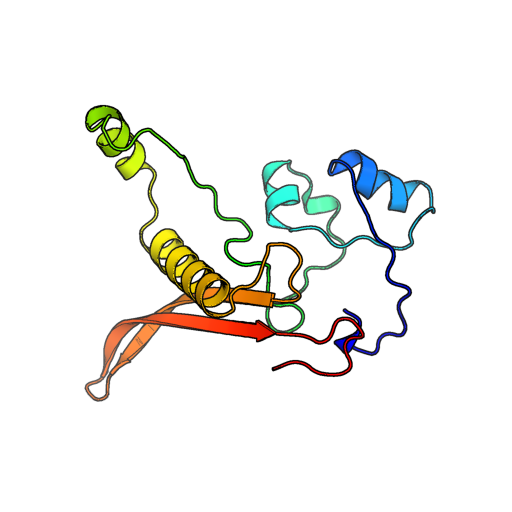4.701 -15.677 1.00 97.88 86 ASP A N 1
ATOM 626 C CA . ASP A 1 86 ? 5.191 5.085 -14.933 1.00 97.88 86 ASP A CA 1
ATOM 627 C C . ASP A 1 86 ? 6.017 3.824 -14.653 1.00 97.88 86 ASP A C 1
ATOM 629 O O . ASP A 1 86 ? 5.558 2.907 -13.961 1.00 97.88 86 ASP A O 1
ATOM 633 N N . ALA A 1 87 ? 7.218 3.758 -15.234 1.00 96.50 87 ALA A N 1
ATOM 634 C CA . ALA A 1 87 ? 8.040 2.551 -15.218 1.00 96.50 87 ALA A CA 1
ATOM 635 C C . ALA A 1 87 ? 8.453 2.148 -13.793 1.00 96.50 87 ALA A C 1
ATOM 637 O O . ALA A 1 87 ? 8.412 0.955 -13.471 1.00 96.50 87 ALA A O 1
ATOM 638 N N . ASP A 1 88 ? 8.764 3.127 -12.944 1.00 97.81 88 ASP A N 1
ATOM 639 C CA . ASP A 1 88 ? 9.205 2.917 -11.564 1.00 97.81 88 ASP A CA 1
ATOM 640 C C . ASP A 1 88 ? 8.054 2.415 -10.694 1.00 97.81 88 ASP A C 1
ATOM 642 O O . ASP A 1 88 ? 8.177 1.391 -10.018 1.00 97.81 88 ASP A O 1
ATOM 646 N N . THR A 1 89 ? 6.884 3.056 -10.785 1.00 98.00 89 THR A N 1
ATOM 647 C CA . THR A 1 89 ? 5.658 2.595 -10.122 1.00 98.00 89 THR A CA 1
ATOM 648 C C . THR A 1 89 ? 5.295 1.190 -10.585 1.00 98.00 89 THR A C 1
ATOM 650 O O . THR A 1 89 ? 4.924 0.350 -9.764 1.00 98.00 89 THR A O 1
ATOM 653 N N . ARG A 1 90 ? 5.411 0.885 -11.886 1.00 97.81 90 ARG A N 1
ATOM 654 C CA . ARG A 1 90 ? 5.142 -0.466 -12.392 1.00 97.81 90 ARG A CA 1
ATOM 655 C C . ARG A 1 90 ? 6.120 -1.481 -11.807 1.00 97.81 90 ARG A C 1
ATOM 657 O O . ARG A 1 90 ? 5.673 -2.562 -11.419 1.00 97.81 90 ARG A O 1
ATOM 664 N N . ALA A 1 91 ? 7.413 -1.169 -11.740 1.00 98.19 91 ALA A N 1
ATOM 665 C CA . ALA A 1 91 ? 8.420 -2.053 -11.156 1.00 98.19 91 ALA A CA 1
ATOM 666 C C . ALA A 1 91 ? 8.133 -2.319 -9.668 1.00 98.19 91 ALA A C 1
ATOM 668 O O . ALA A 1 91 ? 8.047 -3.480 -9.260 1.00 98.19 91 ALA A O 1
ATOM 669 N N . ALA A 1 92 ? 7.870 -1.261 -8.896 1.00 98.44 92 ALA A N 1
ATOM 670 C CA . ALA A 1 92 ? 7.513 -1.342 -7.484 1.00 98.44 92 ALA A CA 1
ATOM 671 C C . ALA A 1 92 ? 6.253 -2.189 -7.245 1.00 98.44 92 ALA A C 1
ATOM 673 O O . ALA A 1 92 ? 6.292 -3.201 -6.544 1.00 98.44 92 ALA A O 1
ATOM 674 N N . VAL A 1 93 ? 5.148 -1.850 -7.916 1.00 98.06 93 VAL A N 1
ATOM 675 C CA . VAL A 1 93 ? 3.876 -2.580 -7.801 1.00 98.06 93 VAL A CA 1
ATOM 676 C C . VAL A 1 93 ? 4.027 -4.041 -8.225 1.00 98.06 93 VAL A C 1
ATOM 678 O O . VAL A 1 93 ? 3.401 -4.923 -7.637 1.00 98.06 93 VAL A O 1
ATOM 681 N N . THR A 1 94 ? 4.848 -4.325 -9.238 1.00 98.06 94 THR A N 1
ATOM 682 C CA . THR A 1 94 ? 5.109 -5.702 -9.677 1.00 98.06 94 THR A CA 1
ATOM 683 C C . THR A 1 94 ? 5.808 -6.501 -8.581 1.00 98.06 94 THR A C 1
ATOM 685 O O . THR A 1 94 ? 5.366 -7.611 -8.284 1.00 98.06 94 THR A O 1
ATOM 688 N N . ALA A 1 95 ? 6.835 -5.940 -7.939 1.00 98.12 95 ALA A N 1
ATOM 689 C CA . ALA A 1 95 ? 7.542 -6.597 -6.841 1.00 98.12 95 ALA A CA 1
ATOM 690 C C . ALA A 1 95 ? 6.643 -6.821 -5.614 1.00 98.12 95 ALA A C 1
ATOM 692 O O . ALA A 1 95 ? 6.593 -7.926 -5.075 1.00 98.12 95 ALA A O 1
ATOM 693 N N . GLU A 1 96 ? 5.859 -5.817 -5.218 1.00 97.44 96 GLU A N 1
ATOM 694 C CA . GLU A 1 96 ? 4.911 -5.929 -4.102 1.00 97.44 96 GLU A CA 1
ATOM 695 C C . GLU A 1 96 ? 3.834 -6.997 -4.357 1.00 97.44 96 GLU A C 1
ATOM 697 O O . GLU A 1 96 ? 3.470 -7.764 -3.462 1.00 97.44 96 GLU A O 1
ATOM 702 N N . ARG A 1 97 ? 3.317 -7.076 -5.591 1.00 95.38 97 ARG A N 1
ATOM 703 C CA . ARG A 1 97 ? 2.325 -8.090 -5.978 1.00 95.38 97 ARG A CA 1
ATOM 704 C C . ARG A 1 97 ? 2.928 -9.486 -6.079 1.00 95.38 97 ARG A C 1
ATOM 706 O O . ARG A 1 97 ? 2.228 -10.439 -5.749 1.00 95.38 97 ARG A O 1
ATOM 713 N N . ALA A 1 98 ? 4.177 -9.606 -6.529 1.00 95.88 98 ALA A N 1
ATOM 714 C CA . ALA A 1 98 ? 4.891 -10.878 -6.558 1.00 95.88 98 ALA A CA 1
ATOM 715 C C . ALA A 1 98 ? 5.062 -11.433 -5.138 1.00 95.88 98 ALA A C 1
ATOM 717 O O . ALA A 1 98 ? 4.705 -12.580 -4.895 1.00 95.88 98 ALA A O 1
ATOM 718 N N . LEU A 1 99 ? 5.467 -10.588 -4.181 1.00 94.25 99 LEU A N 1
ATOM 719 C CA . LEU A 1 99 ? 5.537 -10.964 -2.767 1.00 94.25 99 LEU A CA 1
ATOM 720 C C . LEU A 1 99 ? 4.184 -11.466 -2.236 1.00 94.25 99 LEU A C 1
ATOM 722 O O . LEU A 1 99 ? 4.117 -12.511 -1.595 1.00 94.25 99 LEU A O 1
ATOM 726 N N . LEU A 1 100 ? 3.093 -10.740 -2.507 1.00 92.12 100 LEU A N 1
ATOM 727 C CA . LEU A 1 100 ? 1.761 -11.144 -2.048 1.00 92.12 100 LEU A CA 1
ATOM 728 C C . LEU A 1 100 ? 1.309 -12.476 -2.673 1.00 92.12 100 LEU A C 1
ATOM 730 O O . LEU A 1 100 ? 0.698 -13.298 -1.989 1.00 92.12 100 LEU A O 1
ATOM 734 N N . ALA A 1 101 ? 1.599 -12.679 -3.962 1.00 91.50 101 ALA A N 1
ATOM 735 C CA . ALA A 1 101 ? 1.272 -13.905 -4.682 1.00 91.50 101 ALA A CA 1
ATOM 736 C C . ALA A 1 101 ? 2.044 -15.117 -4.141 1.00 91.50 101 ALA A C 1
ATOM 738 O O . ALA A 1 101 ? 1.427 -16.157 -3.915 1.00 91.50 101 ALA A O 1
ATOM 739 N N . ASP A 1 102 ? 3.344 -14.970 -3.874 1.00 92.19 102 ASP A N 1
ATOM 740 C CA . ASP A 1 102 ? 4.190 -16.039 -3.326 1.00 92.19 102 ASP A CA 1
ATOM 741 C C . ASP A 1 102 ? 3.769 -16.455 -1.908 1.00 92.19 102 ASP A C 1
ATOM 743 O O . ASP A 1 102 ? 3.913 -17.615 -1.529 1.00 92.19 102 ASP A O 1
ATOM 747 N N . LEU A 1 103 ? 3.199 -15.532 -1.127 1.00 89.31 103 LEU A N 1
ATOM 748 C CA . LEU A 1 103 ? 2.646 -15.819 0.200 1.00 89.31 103 LEU A CA 1
ATOM 749 C C . LEU A 1 103 ? 1.257 -16.488 0.159 1.00 89.31 103 LEU A C 1
ATOM 751 O O . LEU A 1 103 ? 0.679 -16.735 1.218 1.00 89.31 103 LEU A O 1
ATOM 755 N N . GLU A 1 104 ? 0.691 -16.727 -1.033 1.00 84.81 104 GLU A N 1
ATOM 756 C CA . GLU A 1 104 ? -0.692 -17.193 -1.250 1.00 84.81 104 GLU A CA 1
ATOM 757 C C . GLU A 1 104 ? -1.732 -16.369 -0.464 1.00 84.81 104 GLU A C 1
ATOM 759 O O . GLU A 1 104 ? -2.803 -16.833 -0.056 1.00 84.81 104 GLU A O 1
ATOM 764 N N . ALA A 1 105 ? -1.404 -15.102 -0.230 1.00 76.25 105 ALA A N 1
ATOM 765 C CA . ALA A 1 105 ? -2.128 -14.228 0.663 1.00 76.25 105 ALA A CA 1
ATOM 766 C C . ALA A 1 105 ? -3.289 -13.544 -0.075 1.00 76.25 105 ALA A C 1
ATOM 768 O O . ALA A 1 105 ? -3.116 -12.831 -1.063 1.00 76.25 105 ALA A O 1
ATOM 769 N N . GLY A 1 106 ? -4.512 -13.738 0.426 1.00 74.31 106 GLY A N 1
ATOM 770 C CA . GLY A 1 106 ? -5.680 -12.989 -0.043 1.00 74.31 106 GLY A CA 1
ATOM 771 C C . GLY A 1 106 ? -5.665 -11.527 0.424 1.00 74.31 106 GLY A C 1
ATOM 772 O O . GLY A 1 106 ? -4.916 -11.154 1.320 1.00 74.31 106 GLY A O 1
ATOM 773 N N . CYS A 1 107 ? -6.570 -10.692 -0.100 1.00 72.06 107 CYS A N 1
ATOM 774 C CA . CYS A 1 107 ? -6.651 -9.261 0.251 1.00 72.06 107 CYS A CA 1
ATOM 775 C C . CYS A 1 107 ? -6.906 -8.960 1.743 1.00 72.06 107 CYS A C 1
ATOM 777 O O . CYS A 1 107 ? -6.800 -7.811 2.159 1.00 72.06 107 CYS A O 1
ATOM 779 N N . SER A 1 108 ? -7.309 -9.955 2.535 1.00 79.12 108 SER A N 1
ATOM 780 C CA . SER A 1 108 ? -7.507 -9.831 3.984 1.00 79.12 108 SER A CA 1
ATOM 781 C C . SER A 1 108 ? -6.343 -10.380 4.807 1.00 79.12 108 SER A C 1
ATOM 783 O O . SER A 1 108 ? -6.433 -10.391 6.034 1.00 79.12 108 SER A O 1
ATOM 785 N N . ALA A 1 109 ? -5.297 -10.895 4.161 1.00 86.88 109 ALA A N 1
ATOM 786 C CA . ALA A 1 109 ? -4.110 -11.352 4.857 1.00 86.88 109 ALA A CA 1
ATOM 787 C C . ALA A 1 109 ? -3.384 -10.146 5.485 1.00 86.88 109 ALA A C 1
ATOM 789 O O . ALA A 1 109 ? -3.343 -9.074 4.877 1.00 86.88 109 ALA A O 1
ATOM 790 N N . PRO A 1 110 ? -2.818 -10.295 6.693 1.00 93.00 110 PRO A N 1
ATOM 791 C CA . PRO A 1 110 ? -2.089 -9.238 7.392 1.00 93.00 110 PRO A CA 1
ATOM 792 C C . PRO A 1 110 ? -0.678 -9.054 6.805 1.00 93.00 110 PRO A C 1
ATOM 794 O O . PRO A 1 110 ? 0.319 -9.235 7.499 1.00 93.00 110 PRO A O 1
ATOM 797 N N . VAL A 1 111 ? -0.617 -8.729 5.512 1.00 95.06 111 VAL A N 1
ATOM 798 C CA . VAL A 1 111 ? 0.613 -8.545 4.735 1.00 95.06 111 VAL A CA 1
ATOM 799 C C . VAL A 1 111 ? 0.749 -7.079 4.338 1.00 95.06 111 VAL A C 1
ATOM 801 O O . VAL A 1 111 ? -0.188 -6.492 3.789 1.00 95.06 111 VAL A O 1
ATOM 804 N N . GLY A 1 112 ? 1.916 -6.501 4.607 1.00 95.94 112 GLY A N 1
ATOM 805 C CA . GLY A 1 112 ? 2.315 -5.183 4.118 1.00 95.94 112 GLY A CA 1
ATOM 806 C C . GLY A 1 112 ? 3.479 -5.304 3.141 1.00 95.94 112 GLY A C 1
ATOM 807 O O . GLY A 1 112 ? 4.320 -6.188 3.295 1.00 95.94 112 GLY A O 1
ATOM 808 N N . ALA A 1 113 ? 3.535 -4.430 2.139 1.00 96.94 113 ALA A N 1
ATOM 809 C CA . ALA A 1 113 ? 4.657 -4.365 1.211 1.00 96.94 113 ALA A CA 1
ATOM 810 C C . ALA A 1 113 ? 4.827 -2.950 0.662 1.00 96.94 113 ALA A C 1
ATOM 812 O O . ALA A 1 113 ? 3.837 -2.303 0.326 1.00 96.94 113 ALA A O 1
ATOM 813 N N . ILE A 1 114 ? 6.074 -2.499 0.553 1.00 97.94 114 ILE A N 1
ATOM 814 C CA . ILE A 1 114 ? 6.440 -1.286 -0.175 1.00 97.94 114 ILE A CA 1
ATOM 815 C C . ILE A 1 114 ? 7.716 -1.542 -0.968 1.00 97.94 114 ILE A C 1
ATOM 817 O O . ILE A 1 114 ? 8.703 -2.037 -0.414 1.00 97.94 114 ILE A O 1
ATOM 821 N N . ALA A 1 115 ? 7.687 -1.213 -2.251 1.00 98.25 115 ALA A N 1
ATOM 822 C CA . ALA A 1 115 ? 8.849 -1.207 -3.113 1.00 98.25 115 ALA A CA 1
ATOM 823 C C . ALA A 1 115 ? 9.113 0.192 -3.665 1.00 98.25 115 ALA A C 1
ATOM 825 O O . ALA A 1 115 ? 8.193 0.958 -3.938 1.00 98.25 115 ALA A O 1
ATOM 826 N N . GLU A 1 116 ? 10.388 0.523 -3.817 1.00 97.31 116 GLU A N 1
ATOM 827 C CA . GLU A 1 116 ? 10.851 1.839 -4.244 1.00 97.31 116 GLU A CA 1
ATOM 828 C C . GLU A 1 116 ? 12.052 1.647 -5.176 1.00 97.31 116 GLU A C 1
ATOM 830 O O . GLU A 1 116 ? 12.963 0.876 -4.865 1.00 97.31 116 GLU A O 1
ATOM 835 N N . VAL A 1 117 ? 12.051 2.332 -6.322 1.00 97.62 117 VAL A N 1
ATOM 836 C CA . VAL A 1 117 ? 13.252 2.464 -7.156 1.00 97.62 117 VAL A CA 1
ATOM 837 C C . VAL A 1 117 ? 14.125 3.538 -6.514 1.00 97.62 117 VAL A C 1
ATOM 839 O O . VAL A 1 117 ? 13.673 4.661 -6.291 1.00 97.62 117 VAL A O 1
ATOM 842 N N . VAL A 1 118 ? 15.349 3.174 -6.149 1.00 96.62 118 VAL A N 1
ATOM 843 C CA . VAL A 1 118 ? 16.305 4.032 -5.443 1.00 96.62 118 VAL A CA 1
ATOM 844 C C . VAL A 1 118 ? 17.634 4.071 -6.186 1.00 96.62 118 VAL A C 1
ATOM 846 O O . VAL A 1 118 ? 18.002 3.123 -6.874 1.00 96.62 118 VAL A O 1
ATOM 849 N N . GLU A 1 119 ? 18.383 5.158 -6.034 1.00 96.25 119 GLU A N 1
ATOM 850 C CA . GLU A 1 119 ? 19.762 5.224 -6.518 1.00 96.25 119 GLU A CA 1
ATOM 851 C C . GLU A 1 119 ? 20.697 4.488 -5.548 1.00 96.25 119 GLU A C 1
ATOM 853 O O . GLU A 1 119 ? 20.647 4.691 -4.332 1.00 96.25 119 GLU A O 1
ATOM 858 N N . SER A 1 120 ? 21.573 3.655 -6.097 1.00 95.44 120 SER A N 1
ATOM 859 C CA . SER A 1 120 ? 22.592 2.888 -5.383 1.00 95.44 120 SER A CA 1
ATOM 860 C C . SER A 1 120 ? 23.961 3.120 -6.027 1.00 95.44 120 SER A C 1
ATOM 862 O O . SER A 1 120 ? 24.057 3.672 -7.126 1.00 95.44 120 SER A O 1
ATOM 864 N N . ILE A 1 121 ? 25.037 2.759 -5.327 1.00 95.81 121 ILE A N 1
ATOM 865 C CA . ILE A 1 121 ? 26.418 2.987 -5.778 1.00 95.81 121 ILE A CA 1
ATOM 866 C C . ILE A 1 121 ? 27.186 1.669 -5.718 1.00 95.81 121 ILE A C 1
ATOM 868 O O . ILE A 1 121 ? 27.221 1.022 -4.672 1.00 95.81 121 ILE A O 1
ATOM 872 N N . ASP A 1 122 ? 27.802 1.274 -6.834 1.00 94.62 122 ASP A N 1
ATOM 873 C CA . ASP A 1 122 ? 28.630 0.067 -6.899 1.00 94.62 122 ASP A CA 1
ATOM 874 C C . ASP A 1 122 ? 30.039 0.269 -6.299 1.00 94.62 122 ASP A C 1
ATOM 876 O O . ASP A 1 122 ? 30.428 1.368 -5.894 1.00 94.62 122 ASP A O 1
ATOM 880 N N . GLU A 1 123 ? 30.832 -0.806 -6.237 1.00 95.19 123 GLU A N 1
ATOM 881 C CA . GLU A 1 123 ? 32.202 -0.776 -5.694 1.00 95.19 123 GLU A CA 1
ATOM 882 C C . GLU A 1 123 ? 33.149 0.162 -6.470 1.00 95.19 123 GLU A C 1
ATOM 884 O O . GLU A 1 123 ? 34.130 0.652 -5.905 1.00 95.19 123 GLU A O 1
ATOM 889 N N . ASP A 1 124 ? 32.841 0.452 -7.739 1.00 95.69 124 ASP A N 1
ATOM 890 C CA . ASP A 1 124 ? 33.593 1.362 -8.611 1.00 95.69 124 ASP A CA 1
ATOM 891 C C . ASP A 1 124 ? 33.109 2.825 -8.498 1.00 95.69 124 ASP A C 1
ATOM 893 O O . ASP A 1 124 ? 33.646 3.715 -9.167 1.00 95.69 124 ASP A O 1
ATOM 897 N N . GLY A 1 125 ? 3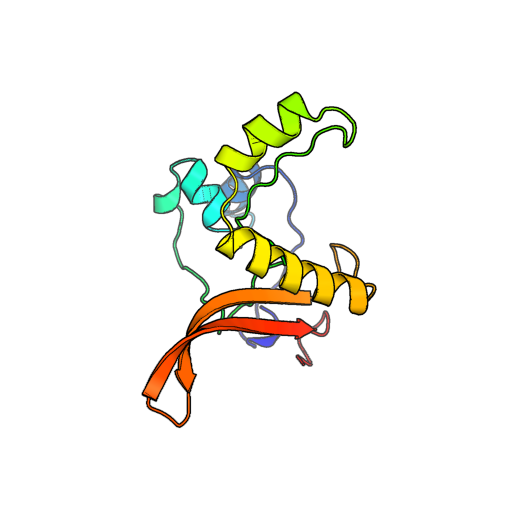2.099 3.099 -7.664 1.00 95.06 125 GLY A N 1
ATOM 898 C CA . GLY A 1 125 ? 31.524 4.428 -7.467 1.00 95.06 125 GLY A CA 1
ATOM 899 C C . GLY A 1 125 ? 30.507 4.851 -8.534 1.00 95.06 125 GLY A C 1
ATOM 900 O O . GLY A 1 125 ? 30.230 6.046 -8.664 1.00 95.06 125 GLY A O 1
ATOM 901 N N . ARG A 1 126 ? 29.964 3.921 -9.327 1.00 95.81 126 ARG A N 1
ATOM 902 C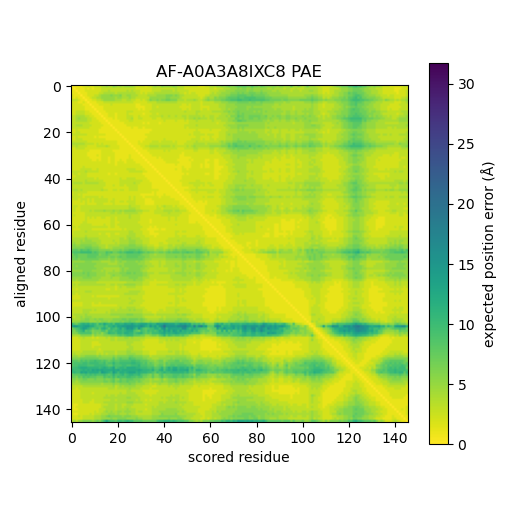 CA . ARG A 1 126 ? 28.959 4.214 -10.360 1.00 95.81 126 ARG A CA 1
ATOM 903 C C . ARG A 1 126 ? 27.560 4.177 -9.765 1.00 95.81 126 ARG A C 1
ATOM 905 O O . ARG A 1 126 ? 27.215 3.246 -9.043 1.00 95.81 126 ARG A O 1
ATOM 912 N N . VAL A 1 127 ? 26.754 5.176 -10.121 1.00 96.12 127 VAL A N 1
ATOM 913 C CA . VAL A 1 127 ? 25.342 5.248 -9.732 1.00 96.12 127 VAL A CA 1
ATOM 914 C C . VAL A 1 127 ? 24.513 4.353 -10.647 1.00 96.12 127 VAL A C 1
ATOM 916 O O . VAL A 1 127 ? 24.661 4.415 -11.871 1.00 96.12 127 VAL A O 1
ATOM 919 N N . PHE A 1 128 ? 23.638 3.543 -10.061 1.00 95.38 128 PHE A N 1
ATOM 920 C CA . PHE A 1 128 ? 22.654 2.734 -10.776 1.00 95.38 128 PHE A CA 1
ATOM 921 C C . PHE A 1 128 ? 21.325 2.699 -10.013 1.00 95.38 128 PHE A C 1
ATOM 923 O O . PHE A 1 128 ? 21.277 3.001 -8.823 1.00 95.38 128 PHE A O 1
ATOM 930 N N . GLU A 1 129 ? 20.245 2.342 -10.702 1.00 96.12 129 GLU A N 1
ATOM 931 C CA . GLU A 1 129 ? 18.927 2.169 -10.088 1.00 96.12 129 GLU A CA 1
ATOM 932 C C . GLU A 1 129 ? 18.792 0.767 -9.489 1.00 96.12 129 GLU A C 1
ATOM 934 O O . GLU A 1 129 ? 19.069 -0.244 -10.139 1.00 96.12 129 GLU A O 1
ATOM 939 N N . GLU A 1 130 ? 18.332 0.707 -8.247 1.00 96.50 130 GLU A N 1
ATOM 940 C CA . GLU A 1 130 ? 18.066 -0.510 -7.497 1.00 96.50 130 GLU A CA 1
ATOM 941 C C . GLU A 1 130 ? 16.601 -0.527 -7.057 1.00 96.50 130 GLU A C 1
ATOM 943 O O . GLU A 1 130 ? 16.048 0.487 -6.638 1.00 96.50 130 GLU A O 1
ATOM 948 N N . LEU A 1 131 ? 15.957 -1.691 -7.131 1.00 97.88 131 LEU A N 1
ATOM 949 C CA . LEU A 1 131 ? 14.615 -1.871 -6.589 1.00 97.88 131 LEU A CA 1
ATOM 950 C C . LEU A 1 131 ? 14.713 -2.373 -5.146 1.00 97.88 131 LEU A C 1
ATOM 952 O O . LEU A 1 131 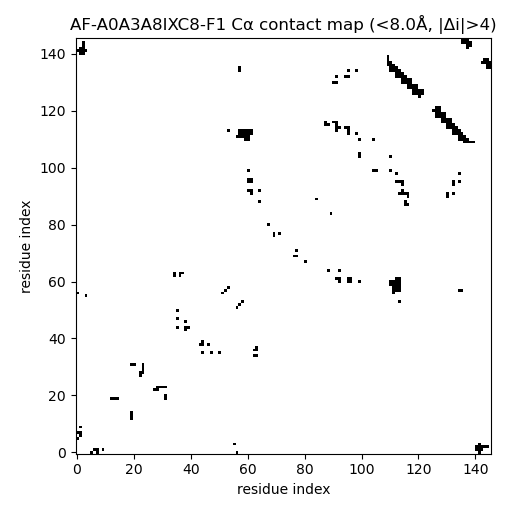? 15.040 -3.535 -4.910 1.00 97.88 131 LEU A O 1
ATOM 956 N N . SER A 1 132 ? 14.391 -1.511 -4.186 1.00 97.31 132 SER A N 1
ATOM 957 C CA . SER A 1 132 ? 14.289 -1.871 -2.772 1.00 97.31 132 SER A CA 1
ATOM 958 C C . SER A 1 132 ? 12.878 -2.358 -2.470 1.00 97.31 132 SER A C 1
ATOM 960 O O . SER A 1 132 ? 11.920 -1.652 -2.760 1.00 97.31 132 SER A O 1
ATOM 962 N N . LEU A 1 133 ? 12.731 -3.547 -1.882 1.00 97.75 133 LEU A N 1
ATOM 963 C CA . LEU A 1 133 ? 11.444 -4.101 -1.452 1.00 97.75 133 LEU A CA 1
ATOM 964 C C . LEU A 1 133 ? 11.497 -4.416 0.043 1.00 97.75 133 LEU A C 1
ATOM 966 O O . LEU A 1 133 ? 12.366 -5.153 0.509 1.00 97.75 133 LEU A O 1
ATOM 970 N N . ARG A 1 134 ? 10.516 -3.906 0.788 1.00 97.19 134 ARG A N 1
ATOM 971 C CA . ARG A 1 134 ? 10.258 -4.273 2.183 1.00 97.19 134 ARG A CA 1
ATOM 972 C C . ARG A 1 134 ? 8.887 -4.919 2.280 1.00 97.19 134 ARG A C 1
ATOM 974 O O . ARG A 1 134 ? 7.909 -4.374 1.775 1.00 97.19 134 ARG A O 1
ATOM 981 N N . GLY A 1 135 ? 8.821 -6.058 2.955 1.00 96.00 135 GLY A N 1
ATOM 982 C CA . GLY A 1 135 ? 7.585 -6.782 3.229 1.00 96.00 135 GLY A CA 1
ATOM 983 C C . GLY A 1 135 ? 7.440 -7.073 4.714 1.00 96.00 135 GLY A C 1
ATOM 984 O O . GLY A 1 135 ? 8.437 -7.085 5.432 1.00 96.00 135 GLY A O 1
ATOM 985 N N . CYS A 1 136 ? 6.211 -7.312 5.163 1.00 95.38 136 CYS A N 1
ATOM 986 C CA . CYS A 1 136 ? 5.969 -7.934 6.457 1.00 95.38 136 CYS A CA 1
ATOM 987 C C . CYS A 1 136 ? 4.729 -8.827 6.457 1.00 95.38 136 CYS A C 1
ATOM 989 O O . CYS A 1 136 ? 3.792 -8.621 5.679 1.00 95.38 136 CYS A O 1
ATOM 991 N N . VAL A 1 137 ? 4.703 -9.775 7.390 1.00 95.12 137 VAL A N 1
ATOM 992 C CA . VAL A 1 137 ? 3.538 -10.580 7.756 1.00 95.12 137 VAL A CA 1
ATOM 993 C C . VAL A 1 137 ? 3.333 -10.473 9.263 1.00 95.12 137 VAL A C 1
ATOM 995 O O . VAL A 1 137 ? 4.248 -10.728 10.040 1.00 95.12 137 VAL A O 1
ATOM 998 N N . ALA A 1 138 ? 2.127 -10.105 9.693 1.00 94.50 138 ALA A N 1
ATOM 999 C CA . ALA A 1 138 ? 1.813 -9.915 11.109 1.00 94.50 138 ALA A CA 1
ATOM 1000 C C . ALA A 1 138 ? 0.772 -10.918 11.622 1.00 94.50 138 ALA A C 1
ATOM 1002 O O . ALA A 1 138 ? -0.209 -11.220 10.946 1.00 94.50 138 ALA A O 1
ATOM 1003 N N . ALA A 1 139 ? 0.908 -11.373 12.867 1.00 95.06 139 ALA A N 1
ATOM 1004 C CA . ALA A 1 139 ? -0.175 -12.075 13.549 1.00 95.06 139 ALA A CA 1
ATOM 1005 C C . ALA A 1 139 ? -1.395 -11.146 13.716 1.00 95.06 139 ALA A C 1
ATOM 1007 O O . ALA A 1 139 ? -1.257 -9.944 13.960 1.00 95.06 139 ALA A O 1
ATOM 1008 N N . LEU A 1 140 ? -2.617 -11.689 13.625 1.00 92.69 140 LEU A N 1
ATOM 1009 C CA . LEU A 1 140 ? -3.849 -10.883 13.712 1.00 92.69 140 LEU A CA 1
ATOM 1010 C C . LEU A 1 140 ? -4.005 -10.157 15.055 1.00 92.69 140 LEU A C 1
ATOM 1012 O O . LEU A 1 140 ? -4.616 -9.089 15.122 1.00 92.69 140 LEU A O 1
ATOM 1016 N N . ASP A 1 141 ? -3.471 -10.735 16.128 1.00 93.75 141 ASP A N 1
ATOM 1017 C CA . ASP A 1 141 ? -3.441 -10.129 17.457 1.00 93.75 141 ASP A CA 1
ATOM 1018 C C . ASP A 1 141 ? -2.265 -9.157 17.651 1.00 93.75 141 ASP A C 1
ATOM 1020 O O . ASP A 1 141 ? -2.257 -8.417 18.632 1.00 93.75 141 ASP A O 1
ATOM 1024 N N . GLY A 1 142 ? -1.338 -9.090 16.691 1.00 94.06 142 GLY A N 1
ATOM 1025 C CA . GLY A 1 142 ? -0.132 -8.271 16.734 1.00 94.06 142 GLY A CA 1
ATOM 1026 C C . GLY A 1 142 ? 0.972 -8.818 17.636 1.00 94.06 142 GLY A C 1
ATOM 1027 O O . GLY A 1 142 ? 1.873 -8.055 17.968 1.00 94.06 142 GLY A O 1
ATOM 1028 N N . SER A 1 143 ? 0.893 -10.084 18.058 1.00 95.56 143 SER A N 1
ATOM 1029 C CA . SER A 1 143 ? 1.901 -10.717 18.921 1.00 95.56 143 SER A CA 1
ATOM 1030 C C . SER A 1 143 ? 3.245 -10.959 18.231 1.00 95.56 143 SER A C 1
ATOM 1032 O O . SER A 1 143 ? 4.261 -11.033 18.918 1.00 95.56 143 SER A O 1
ATOM 1034 N N . ASP A 1 144 ? 3.251 -11.054 16.900 1.00 95.75 144 ASP A N 1
ATOM 1035 C CA . ASP A 1 144 ? 4.444 -11.313 16.098 1.00 95.75 144 ASP A CA 1
ATOM 1036 C C . ASP A 1 144 ? 4.363 -10.602 14.739 1.00 95.75 144 ASP A C 1
ATOM 1038 O O . ASP A 1 144 ? 3.266 -10.420 14.190 1.00 95.75 144 ASP A O 1
ATOM 1042 N N . VAL A 1 145 ? 5.519 -10.185 14.220 1.00 93.44 145 VAL A N 1
ATOM 1043 C CA . VAL A 1 145 ? 5.688 -9.542 12.909 1.00 93.44 145 VAL A CA 1
ATOM 1044 C C . VAL A 1 145 ? 7.034 -9.971 12.331 1.00 93.44 145 VAL A C 1
ATOM 1046 O O . VAL A 1 145 ? 8.068 -9.744 12.960 1.00 93.44 145 VAL A O 1
ATOM 1049 N N . ILE A 1 146 ? 7.007 -10.553 11.131 1.00 89.88 146 ILE A N 1
ATOM 1050 C CA . ILE A 1 146 ? 8.188 -10.982 10.365 1.00 89.88 146 ILE A CA 1
ATOM 1051 C C . ILE A 1 146 ? 8.306 -10.122 9.117 1.00 89.88 146 ILE A C 1
ATOM 1053 O O . ILE A 1 146 ? 7.253 -9.916 8.470 1.00 89.88 146 ILE A O 1
#

pLDDT: mean 95.09, std 3.91, range [72.06, 98.44]

Radius of gyration: 18.62 Å; Cα contacts (8 Å, |Δi|>4): 159; chains: 1; bounding box: 54×36×54 Å

Secondary structure (DSSP, 8-state):
-GGGT----PPP--S-HHHHHHHHHTTS-S-----HHHHHHTT-GGG-S----TTT-PPPTTTT-------TT-HHHHHHHHTT--HHHHHHHHHHHHHHHHTT--TTS-EEEEEEEEEEE-TTS-EEEEEEEEEEEB-TTSS-B-